Protein AF-A0A1V5B8I6-F1 (afdb_monomer_lite)

Radius of gyration: 17.25 Å; chains: 1; bounding box: 45×38×50 Å

Foldseek 3Di:
DVLLVVCVVLAPQQFAFPQLLVLCCVVPVDHSQVFKDWSDRDPPAQWDADPQQQAIERTTIHTGADPVSHGPQDDPDRVCVVSDGLSVVLPQKDWDWEQDPVRDIDTDIDGDPPPPCVPVDDDDDPVVNVVSVVVVVVSSVVRNVVSVVVCVVVVSHDPNHDYHYSDDNDPPDD

pLDDT: mean 85.89, std 12.46, range [29.95, 97.81]

Secondary structure (DSSP, 8-state):
-HHHHHHHHH----B--HHHHHHHHHHH---GGGTEE-SS--SS-SEEEEGGGTEEEE---EEPB-TTS-BTTBSSSBTTGGG--HHHHTTTEEEEEEE-TTS-EEEEEEE-TT-TTTTTSPPPPHHHHHHHHHHHHHHHHHHHHHHHHHHHHTT-S-TTPEEEESS-S-----

Sequence (174 aa):
MDRIKEFWHKSNLIYLTENDVSAISKETGRKAEEFVDTLYDYDGCYVKISDSGHKVILDLPVMKSKEDTTCVYYRDGCTIYSVRPIACRLFPFRVEEDTLSSGDIILNISYNPTCPGVGKGHKVDKRKLENLVVDQFLHRTQDINPHVQRLNAAGVICKDARIFRTLPGRRGKQ

Structure (mmCIF, N/CA/C/O backbone):
data_AF-A0A1V5B8I6-F1
#
_entry.id   AF-A0A1V5B8I6-F1
#
loop_
_atom_site.group_PDB
_atom_site.id
_atom_site.type_symbol
_atom_site.label_atom_id
_atom_site.label_alt_id
_atom_site.label_comp_id
_atom_site.label_asym_id
_atom_site.label_entity_id
_atom_site.label_seq_id
_atom_site.pdbx_PDB_ins_code
_atom_site.Cartn_x
_atom_site.Cartn_y
_atom_site.Cartn_z
_atom_site.occupancy
_atom_site.B_iso_or_equiv
_atom_site.auth_seq_id
_atom_site.auth_comp_id
_atom_site.auth_asym_id
_atom_site.auth_atom_id
_atom_site.pdbx_PDB_model_num
ATOM 1 N N . MET A 1 1 ? 3.000 16.221 -13.837 1.00 52.50 1 MET A N 1
ATOM 2 C CA . MET A 1 1 ? 2.890 16.674 -12.431 1.00 52.50 1 MET A CA 1
ATOM 3 C C . MET A 1 1 ? 1.457 16.590 -11.918 1.00 52.50 1 MET A C 1
ATOM 5 O O . MET A 1 1 ? 1.281 16.317 -10.738 1.00 52.50 1 MET A O 1
ATOM 9 N N . ASP A 1 2 ? 0.451 16.754 -12.779 1.00 73.94 2 ASP A N 1
ATOM 10 C CA . ASP A 1 2 ? -0.949 16.864 -12.342 1.00 73.94 2 ASP A CA 1
ATOM 11 C C . ASP A 1 2 ? -1.565 15.539 -11.876 1.00 73.94 2 ASP A C 1
ATOM 13 O O . ASP A 1 2 ? -2.171 15.510 -10.813 1.00 73.94 2 ASP A O 1
ATOM 17 N N . ARG A 1 3 ? -1.283 14.416 -12.556 1.00 77.31 3 ARG A N 1
ATOM 18 C CA . ARG A 1 3 ? -1.774 13.082 -12.146 1.00 77.31 3 ARG A CA 1
ATOM 19 C C . ARG A 1 3 ? -1.328 12.666 -10.739 1.00 77.31 3 ARG A C 1
ATOM 21 O O . ARG A 1 3 ? -2.125 12.145 -9.974 1.00 77.31 3 ARG A O 1
ATOM 28 N N . ILE A 1 4 ? -0.061 12.908 -10.385 1.00 74.62 4 ILE A N 1
ATOM 29 C CA . ILE A 1 4 ? 0.474 12.561 -9.055 1.00 74.62 4 ILE A CA 1
ATOM 30 C C . ILE A 1 4 ? -0.223 13.389 -7.971 1.00 74.62 4 ILE A C 1
ATOM 32 O O . ILE A 1 4 ? -0.632 12.845 -6.950 1.00 74.62 4 ILE A O 1
ATOM 36 N N . LYS A 1 5 ? -0.386 14.698 -8.205 1.00 75.31 5 LYS A N 1
ATOM 37 C CA . LYS A 1 5 ? -1.084 15.589 -7.269 1.00 75.31 5 LYS A CA 1
ATOM 38 C C . LYS A 1 5 ? -2.546 15.183 -7.096 1.00 75.31 5 LYS A C 1
ATOM 40 O O . LYS A 1 5 ? -3.032 15.159 -5.972 1.00 75.31 5 LYS A O 1
ATOM 45 N N . GLU A 1 6 ? -3.222 14.852 -8.191 1.00 76.88 6 GLU A N 1
ATOM 46 C CA . GLU A 1 6 ? -4.609 14.397 -8.170 1.00 76.88 6 GLU A CA 1
ATOM 47 C C . GLU A 1 6 ? -4.763 13.074 -7.411 1.00 76.88 6 GLU A C 1
ATOM 49 O O . GLU A 1 6 ? -5.607 12.981 -6.520 1.00 76.88 6 GLU A O 1
ATOM 54 N N . PHE A 1 7 ? -3.910 12.086 -7.697 1.00 77.00 7 PHE A N 1
ATOM 55 C CA . PHE A 1 7 ? -3.910 10.800 -6.998 1.00 77.00 7 PHE A CA 1
ATOM 56 C C . PHE A 1 7 ? -3.700 10.985 -5.492 1.00 77.00 7 PHE A C 1
ATOM 58 O O . PHE A 1 7 ? -4.461 10.452 -4.691 1.00 77.00 7 PHE A O 1
ATOM 65 N N . TRP A 1 8 ? -2.735 11.814 -5.087 1.00 74.75 8 TRP A N 1
ATOM 66 C CA . TRP A 1 8 ? -2.493 12.102 -3.670 1.00 74.75 8 TRP A CA 1
ATOM 67 C C . TRP A 1 8 ? -3.645 12.840 -2.993 1.00 74.75 8 TRP A C 1
ATOM 69 O O . TRP A 1 8 ? -3.851 12.664 -1.798 1.00 74.75 8 TRP A O 1
ATOM 79 N N . HIS A 1 9 ? -4.381 13.675 -3.726 1.00 75.00 9 HIS A N 1
ATOM 80 C CA . HIS A 1 9 ? -5.516 14.401 -3.166 1.00 75.00 9 HIS A CA 1
ATOM 81 C C . HIS A 1 9 ? -6.726 13.491 -2.920 1.00 75.00 9 HIS A C 1
ATOM 83 O O . HIS A 1 9 ? -7.437 13.675 -1.936 1.00 75.00 9 HIS A O 1
ATOM 89 N N . LYS A 1 10 ? -6.954 12.508 -3.799 1.00 75.94 10 LYS A N 1
ATOM 90 C CA . LYS A 1 10 ? -8.092 11.578 -3.706 1.00 75.94 10 LYS A CA 1
ATOM 91 C C . LYS A 1 10 ? -7.790 10.340 -2.856 1.00 75.94 10 LYS A C 1
ATOM 93 O O . LYS A 1 10 ? -8.700 9.744 -2.276 1.00 75.94 10 LYS A O 1
ATOM 98 N N . SER A 1 11 ? -6.526 9.930 -2.790 1.00 75.25 11 SER A N 1
ATOM 99 C CA . SER A 1 11 ? -6.118 8.704 -2.112 1.00 75.25 11 SER A CA 1
ATOM 100 C C . SER A 1 11 ? -6.027 8.879 -0.598 1.00 75.25 11 SER A C 1
ATOM 102 O O . SER A 1 11 ? -5.472 9.847 -0.086 1.00 75.25 11 SER A O 1
ATOM 104 N N . ASN A 1 12 ? -6.505 7.872 0.130 1.00 72.69 12 ASN A N 1
ATOM 105 C CA . ASN A 1 12 ? -6.279 7.737 1.570 1.00 72.69 12 ASN A CA 1
ATOM 106 C C . ASN A 1 12 ? -4.865 7.208 1.910 1.00 72.69 12 ASN A C 1
ATOM 108 O O . ASN A 1 12 ? -4.513 7.141 3.088 1.00 72.69 12 ASN A O 1
ATOM 112 N N . LEU A 1 13 ? -4.070 6.827 0.896 1.00 79.00 13 LEU A N 1
ATOM 113 C CA . LEU A 1 13 ? -2.706 6.286 0.999 1.00 79.00 13 LEU A CA 1
ATOM 114 C C . LEU A 1 13 ? -2.564 5.084 1.954 1.00 79.00 13 LEU A C 1
ATOM 116 O O . LEU A 1 13 ? -1.493 4.833 2.510 1.00 79.00 13 LEU A O 1
ATOM 120 N N . ILE A 1 14 ? -3.634 4.306 2.132 1.00 88.31 14 ILE A N 1
ATOM 121 C CA . ILE A 1 14 ? -3.607 3.036 2.860 1.00 88.31 14 ILE A CA 1
ATOM 122 C C . ILE A 1 14 ? -3.017 1.979 1.924 1.00 88.31 14 ILE A C 1
ATOM 124 O O . ILE A 1 14 ? -3.738 1.406 1.110 1.00 88.31 14 ILE A O 1
ATOM 128 N N . TYR A 1 15 ? -1.713 1.717 2.027 1.00 89.31 15 TYR A N 1
ATOM 129 C CA . TYR A 1 15 ? -1.058 0.692 1.207 1.00 89.31 15 TYR A CA 1
ATOM 130 C C . TYR A 1 15 ? -1.604 -0.701 1.471 1.00 89.31 15 TYR A C 1
ATOM 132 O O . TYR A 1 15 ? -1.869 -1.075 2.618 1.00 89.31 15 TYR A O 1
ATOM 140 N N . LEU A 1 16 ? -1.683 -1.469 0.393 1.00 92.38 16 LEU A N 1
ATOM 141 C CA . LEU A 1 16 ? -2.079 -2.863 0.399 1.00 92.38 16 LEU A CA 1
ATOM 142 C C . LEU A 1 16 ? -0.885 -3.719 -0.017 1.00 92.38 16 LEU A C 1
ATOM 144 O O . LEU A 1 16 ? -0.153 -3.374 -0.939 1.00 92.38 16 LEU A O 1
ATOM 148 N N . THR A 1 17 ? -0.674 -4.821 0.686 1.00 92.38 17 THR A N 1
ATOM 149 C CA . THR A 1 17 ? 0.215 -5.905 0.244 1.00 92.38 17 THR A CA 1
ATOM 150 C C . THR A 1 17 ? -0.569 -6.899 -0.612 1.00 92.38 17 THR A C 1
ATOM 152 O O . THR A 1 17 ? -1.803 -6.912 -0.563 1.00 92.38 17 THR A O 1
ATOM 155 N N . GLU A 1 18 ? 0.105 -7.781 -1.352 1.00 91.88 18 GLU A N 1
ATOM 156 C CA . GLU A 1 18 ? -0.562 -8.892 -2.061 1.00 91.88 18 GLU A CA 1
ATOM 157 C C . GLU A 1 18 ? -1.416 -9.732 -1.103 1.00 91.88 18 GLU A C 1
ATOM 159 O O . GLU A 1 18 ? -2.549 -10.101 -1.423 1.00 91.88 18 GLU A O 1
ATOM 164 N N . ASN A 1 19 ? -0.915 -9.952 0.115 1.00 93.44 19 ASN A N 1
ATOM 165 C CA . ASN A 1 19 ? -1.642 -10.654 1.168 1.00 93.44 19 ASN A CA 1
ATOM 166 C C . ASN A 1 19 ? -2.909 -9.909 1.606 1.00 93.44 19 ASN A C 1
ATOM 168 O O . ASN A 1 19 ? -3.945 -10.547 1.799 1.00 93.44 19 ASN A O 1
ATOM 172 N N . ASP A 1 20 ? -2.861 -8.579 1.738 1.00 95.44 20 ASP A N 1
ATOM 173 C CA . ASP A 1 20 ? -4.048 -7.782 2.070 1.00 95.44 20 ASP A CA 1
ATOM 174 C C . ASP A 1 20 ? -5.088 -7.864 0.943 1.00 95.44 20 ASP A C 1
ATOM 176 O O . ASP A 1 20 ? -6.265 -8.112 1.209 1.00 95.44 20 ASP A O 1
ATOM 180 N N . VAL A 1 21 ? -4.662 -7.709 -0.317 1.00 95.00 21 VAL A N 1
ATOM 181 C CA . VAL A 1 21 ? -5.551 -7.796 -1.490 1.00 95.00 21 VAL A CA 1
ATOM 182 C C . VAL A 1 21 ? -6.209 -9.175 -1.567 1.00 95.00 21 VAL A C 1
ATOM 184 O O . VAL A 1 21 ? -7.429 -9.273 -1.725 1.00 95.00 21 VAL A O 1
ATOM 187 N N . SER A 1 22 ? -5.429 -10.243 -1.397 1.00 95.50 22 SER A N 1
ATOM 188 C CA . SER A 1 22 ? -5.923 -11.623 -1.399 1.00 95.50 22 SER A CA 1
ATOM 189 C C . SER A 1 22 ? -6.910 -11.883 -0.256 1.00 95.50 22 SER A C 1
ATOM 191 O O . SER A 1 22 ? -8.009 -12.393 -0.486 1.00 95.50 22 SER A O 1
ATOM 193 N N . ALA A 1 23 ? -6.577 -11.467 0.971 1.00 97.25 23 ALA A N 1
ATOM 194 C CA . ALA A 1 23 ? -7.436 -11.654 2.140 1.00 97.25 23 ALA A CA 1
ATOM 195 C C . ALA A 1 23 ? -8.772 -10.908 2.011 1.00 97.25 23 ALA A C 1
ATOM 197 O O . ALA A 1 23 ? -9.823 -11.479 2.304 1.00 97.25 23 ALA A O 1
ATOM 198 N N . ILE A 1 24 ? -8.750 -9.662 1.528 1.00 97.69 24 ILE A N 1
ATOM 199 C CA . ILE A 1 24 ? -9.965 -8.868 1.298 1.00 97.69 24 ILE A CA 1
ATOM 200 C C . ILE A 1 24 ? -10.818 -9.496 0.199 1.00 97.69 24 ILE A C 1
ATOM 202 O O . ILE A 1 24 ? -12.031 -9.621 0.371 1.00 97.69 24 ILE A O 1
ATOM 206 N N . SER A 1 25 ? -10.205 -9.915 -0.910 1.00 97.38 25 SER A N 1
ATOM 207 C CA . SER A 1 25 ? -10.933 -10.559 -2.013 1.00 97.38 25 SER A CA 1
ATOM 208 C C . SER A 1 25 ? -11.619 -11.839 -1.536 1.00 97.38 25 SER A C 1
ATOM 210 O O . SER A 1 25 ? -12.791 -12.062 -1.828 1.00 97.38 25 SER A O 1
ATOM 212 N N . LYS A 1 26 ? -10.922 -12.649 -0.728 1.00 97.81 26 LYS A N 1
ATOM 213 C CA . LYS A 1 26 ? -11.465 -13.882 -0.146 1.00 97.81 26 LYS A CA 1
ATOM 214 C C . LYS A 1 26 ? -12.633 -13.625 0.810 1.00 97.81 26 LYS A C 1
ATOM 216 O O . LYS A 1 26 ? -13.621 -14.345 0.743 1.00 97.81 26 LYS A O 1
ATOM 221 N N . GLU A 1 27 ? -12.520 -12.631 1.688 1.00 97.69 27 GLU A N 1
ATOM 222 C CA . GLU A 1 27 ? -13.567 -12.307 2.670 1.00 97.69 27 GLU A CA 1
ATOM 223 C C . GLU A 1 27 ? -14.810 -11.701 2.010 1.00 97.69 27 GLU A C 1
ATOM 225 O O . GLU A 1 27 ? -15.939 -11.987 2.396 1.00 97.69 27 GLU A O 1
ATOM 230 N N . THR A 1 28 ? -14.608 -10.831 1.019 1.00 96.69 28 THR A N 1
ATOM 231 C CA . THR A 1 28 ? -15.689 -10.013 0.450 1.00 96.69 28 THR A CA 1
ATOM 232 C C . THR A 1 28 ? -16.281 -10.582 -0.835 1.00 96.69 28 THR A C 1
ATOM 234 O O . THR A 1 28 ? -17.347 -10.137 -1.255 1.00 96.69 28 THR A O 1
ATOM 237 N N . GLY A 1 29 ? -15.588 -11.516 -1.492 1.00 97.06 29 GLY A N 1
ATOM 238 C CA . GLY A 1 29 ? -15.928 -12.010 -2.828 1.00 97.06 29 GLY A CA 1
ATOM 239 C C . GLY A 1 29 ? -15.717 -10.988 -3.953 1.00 97.06 29 GLY A C 1
ATOM 240 O O . GLY A 1 29 ? -16.057 -11.276 -5.100 1.00 97.06 29 GLY A O 1
ATOM 241 N N . ARG A 1 30 ? -15.180 -9.799 -3.649 1.00 96.38 30 ARG A N 1
ATOM 242 C CA . ARG A 1 30 ? -14.934 -8.729 -4.624 1.00 96.38 30 ARG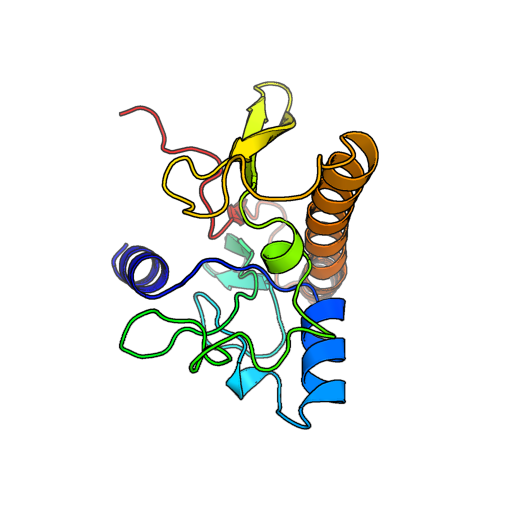 A CA 1
ATOM 243 C C . ARG A 1 30 ? -13.604 -8.928 -5.327 1.00 96.38 30 ARG A C 1
ATOM 245 O O . ARG A 1 30 ? -12.654 -9.446 -4.738 1.00 96.38 30 ARG A O 1
ATOM 252 N N . LYS A 1 31 ? -13.519 -8.467 -6.571 1.00 95.69 31 LYS A N 1
ATOM 253 C CA . LYS A 1 31 ? -12.256 -8.457 -7.313 1.00 95.69 31 LYS A CA 1
ATOM 254 C C . LYS A 1 31 ? -11.388 -7.273 -6.895 1.00 95.69 31 LYS A C 1
ATOM 256 O O . LYS A 1 31 ? -11.898 -6.238 -6.460 1.00 95.69 31 LYS A O 1
ATOM 261 N N . ALA A 1 32 ? -10.074 -7.425 -7.043 1.00 94.62 32 ALA A N 1
ATOM 262 C CA . ALA A 1 32 ? -9.093 -6.429 -6.623 1.00 94.62 32 ALA A CA 1
ATOM 263 C C . ALA A 1 32 ? -9.339 -5.052 -7.263 1.00 94.62 32 ALA A C 1
ATOM 265 O O . ALA A 1 32 ? -9.294 -4.043 -6.567 1.00 94.62 32 ALA A O 1
ATOM 266 N N . GLU A 1 33 ? -9.712 -4.991 -8.542 1.00 93.44 33 GLU A N 1
ATOM 267 C CA . GLU A 1 33 ? -9.960 -3.745 -9.289 1.00 93.44 33 GLU A CA 1
ATOM 268 C C . GLU A 1 33 ? -11.079 -2.883 -8.667 1.00 93.44 33 GLU A C 1
ATOM 270 O O . GLU A 1 33 ? -11.158 -1.664 -8.866 1.00 93.44 33 GLU A O 1
ATOM 275 N N . GLU A 1 34 ? -11.968 -3.508 -7.892 1.00 93.56 34 GLU A N 1
ATOM 276 C CA . GLU A 1 34 ? -13.091 -2.831 -7.255 1.00 93.56 34 GLU A CA 1
ATOM 277 C C . GLU A 1 34 ? -12.713 -2.076 -5.972 1.00 93.56 34 GLU A C 1
ATOM 279 O O . GLU A 1 34 ? -13.496 -1.243 -5.498 1.00 93.56 34 GLU A O 1
ATOM 284 N N . PHE A 1 35 ? -11.559 -2.381 -5.374 1.00 94.75 35 PHE A N 1
ATOM 285 C CA . PHE A 1 35 ? -11.138 -1.797 -4.096 1.00 94.75 35 PHE A CA 1
ATOM 286 C C . PHE A 1 35 ? -9.657 -1.423 -4.015 1.00 94.75 35 PHE A C 1
ATOM 288 O O . PHE A 1 35 ? -9.260 -0.760 -3.057 1.00 94.75 35 PHE A O 1
ATOM 295 N N . VAL A 1 36 ? -8.854 -1.813 -4.997 1.00 93.38 36 VAL A N 1
ATOM 296 C CA . VAL A 1 36 ? -7.480 -1.357 -5.181 1.00 93.38 36 VAL A CA 1
ATOM 297 C C . VAL A 1 36 ? -7.486 -0.136 -6.091 1.00 93.38 36 VAL A C 1
ATOM 299 O O . VAL A 1 36 ? -8.278 -0.031 -7.031 1.00 93.38 36 VAL A O 1
ATOM 302 N N . ASP A 1 37 ? -6.605 0.798 -5.773 1.00 90.94 37 ASP A N 1
ATOM 303 C CA . ASP A 1 37 ? -6.297 1.964 -6.581 1.00 90.94 37 ASP A CA 1
ATOM 304 C C . ASP A 1 37 ? -4.776 2.105 -6.711 1.00 90.94 37 ASP A C 1
ATOM 306 O O . ASP A 1 37 ? -4.020 1.665 -5.839 1.00 90.94 37 ASP A O 1
ATOM 310 N N . THR A 1 38 ? -4.327 2.699 -7.807 1.00 88.94 38 THR A N 1
ATOM 311 C CA . THR A 1 38 ? -2.912 2.878 -8.165 1.00 88.94 38 THR A CA 1
ATOM 312 C C . THR A 1 38 ? -2.742 4.202 -8.911 1.00 88.94 38 THR A C 1
ATOM 314 O O . THR A 1 38 ? -3.719 4.826 -9.325 1.00 88.94 38 THR A O 1
ATOM 317 N N . LEU A 1 39 ? -1.507 4.680 -9.083 1.00 85.06 39 LEU A N 1
ATOM 318 C CA . LEU A 1 39 ? -1.252 5.902 -9.856 1.00 85.06 39 LEU A CA 1
ATOM 319 C C . LEU A 1 39 ? -1.605 5.717 -11.342 1.00 85.06 39 LEU A C 1
ATOM 321 O O . LEU A 1 39 ? -1.945 6.688 -12.026 1.00 85.06 39 LEU A O 1
ATOM 325 N N . TYR A 1 40 ? -1.487 4.493 -11.852 1.00 86.56 40 TYR A N 1
ATOM 326 C CA . TYR A 1 40 ? -1.911 4.090 -13.193 1.00 86.56 40 TYR A CA 1
ATOM 327 C C . TYR A 1 40 ? -3.050 3.073 -13.108 1.00 86.56 40 TYR A C 1
ATOM 329 O O . TYR A 1 40 ? -3.373 2.603 -12.024 1.00 86.56 40 TYR A O 1
ATOM 337 N N . ASP A 1 41 ? -3.651 2.713 -14.244 1.00 84.25 41 ASP A N 1
ATOM 338 C CA . ASP A 1 41 ? -4.699 1.693 -14.260 1.00 84.25 41 ASP A CA 1
ATOM 339 C C . ASP A 1 41 ? -4.171 0.371 -13.685 1.00 84.25 41 ASP A C 1
ATOM 341 O O . ASP A 1 41 ? -3.102 -0.133 -14.071 1.00 84.25 41 ASP A O 1
ATOM 345 N N . TYR A 1 42 ? -4.924 -0.157 -12.721 1.00 85.50 42 TYR A N 1
ATOM 346 C CA . TYR A 1 42 ? -4.570 -1.371 -12.010 1.00 85.50 42 TYR A CA 1
ATOM 347 C C . TYR A 1 42 ? -4.737 -2.588 -12.924 1.00 85.50 42 TYR A C 1
ATOM 349 O O . TYR A 1 42 ? -5.841 -2.909 -13.357 1.00 85.50 42 TYR A O 1
ATOM 357 N N . ASP A 1 43 ? -3.629 -3.272 -13.197 1.00 85.75 43 ASP A N 1
ATOM 358 C CA . ASP A 1 43 ? -3.540 -4.476 -14.037 1.00 85.75 43 ASP A CA 1
ATOM 359 C C . ASP A 1 43 ? -2.901 -5.659 -13.285 1.00 85.75 43 ASP A C 1
ATOM 361 O O . ASP A 1 43 ? -2.446 -6.627 -13.893 1.00 85.75 43 ASP A O 1
ATOM 365 N N . GLY A 1 44 ? -2.812 -5.562 -11.953 1.00 84.38 44 GLY A N 1
ATOM 366 C CA . GLY A 1 44 ? -2.116 -6.534 -11.108 1.00 84.38 44 GLY A CA 1
ATOM 367 C C . GLY A 1 44 ? -0.585 -6.422 -11.122 1.00 84.38 44 GLY A C 1
ATOM 368 O O . GLY A 1 44 ? 0.079 -7.215 -10.456 1.00 84.38 44 GLY A O 1
ATOM 369 N N . CYS A 1 45 ? -0.001 -5.453 -11.837 1.00 85.25 45 CYS A N 1
ATOM 370 C CA . CYS A 1 45 ? 1.437 -5.193 -11.838 1.00 85.25 45 CYS A CA 1
ATOM 371 C C . CYS A 1 45 ? 1.772 -3.921 -11.051 1.00 85.25 45 CYS A C 1
ATOM 373 O O . CYS A 1 45 ? 1.347 -2.821 -11.402 1.00 85.25 45 CYS A O 1
ATOM 375 N N . TYR A 1 46 ? 2.606 -4.055 -10.016 1.00 88.31 46 TYR A N 1
ATOM 376 C CA . TYR A 1 46 ? 2.993 -2.940 -9.129 1.00 88.31 46 TYR A CA 1
ATOM 377 C C . TYR A 1 46 ? 4.192 -2.146 -9.650 1.00 88.31 46 TYR A C 1
ATOM 379 O O . TYR A 1 46 ? 4.801 -1.343 -8.940 1.00 88.31 46 TYR A O 1
ATOM 387 N N . VAL A 1 47 ? 4.588 -2.412 -10.892 1.00 90.12 47 VAL A N 1
ATOM 388 C CA . VAL A 1 47 ? 5.731 -1.792 -11.547 1.00 90.12 47 VAL A CA 1
ATOM 389 C C . VAL A 1 47 ? 5.311 -1.373 -12.941 1.00 90.12 47 VAL A C 1
ATOM 391 O O . VAL A 1 47 ? 4.837 -2.191 -13.726 1.00 90.12 47 VAL A O 1
ATOM 394 N N . LYS A 1 48 ? 5.515 -0.100 -13.270 1.00 90.56 48 LYS A N 1
ATOM 395 C CA . LYS A 1 48 ? 5.279 0.435 -14.610 1.00 90.56 48 LYS A CA 1
ATOM 396 C C . LYS A 1 48 ? 6.598 0.864 -15.225 1.00 90.56 48 LYS A C 1
ATOM 398 O O . LYS A 1 48 ? 7.434 1.476 -14.563 1.00 90.56 48 LYS A O 1
ATOM 403 N N . ILE A 1 49 ? 6.776 0.554 -16.502 1.00 90.19 49 ILE A N 1
ATOM 404 C CA . ILE A 1 49 ? 7.949 0.966 -17.269 1.00 90.19 49 ILE A CA 1
ATOM 405 C C . ILE A 1 49 ? 7.551 2.123 -18.176 1.00 90.19 49 ILE A C 1
ATOM 407 O O . ILE A 1 49 ? 6.516 2.083 -18.838 1.00 90.19 49 ILE A O 1
ATOM 411 N N . SER A 1 50 ? 8.369 3.167 -18.197 1.00 88.75 50 SER A N 1
ATOM 412 C CA . SER A 1 50 ? 8.204 4.303 -19.099 1.00 88.75 50 SER A CA 1
ATOM 413 C C . SER A 1 50 ? 9.550 4.721 -19.681 1.00 88.75 50 SER A C 1
ATOM 415 O O . SER A 1 50 ? 10.591 4.175 -19.308 1.00 88.75 50 SER A O 1
ATOM 417 N N . ASP A 1 51 ? 9.521 5.686 -20.603 1.00 90.25 51 ASP A N 1
ATOM 418 C CA . ASP A 1 51 ? 10.727 6.242 -21.227 1.00 90.25 51 ASP A CA 1
ATOM 419 C C . ASP A 1 51 ? 11.592 5.159 -21.889 1.00 90.25 51 ASP A C 1
ATOM 421 O O . ASP A 1 51 ? 12.778 5.027 -21.606 1.00 90.25 51 ASP A O 1
ATOM 425 N N . SER A 1 52 ? 10.950 4.306 -22.695 1.00 89.56 52 SER A N 1
ATOM 426 C CA . SER A 1 52 ? 11.599 3.215 -23.437 1.00 89.56 52 SER A CA 1
ATOM 427 C C . SER A 1 52 ? 12.460 2.271 -22.584 1.00 89.56 52 SER A C 1
ATOM 429 O O . SER A 1 52 ? 13.441 1.729 -23.077 1.00 89.56 52 SER A O 1
ATOM 431 N N . GLY A 1 53 ? 12.103 2.070 -21.310 1.00 88.94 53 GLY A N 1
ATOM 432 C CA . GLY A 1 53 ? 12.835 1.182 -20.402 1.00 88.94 53 GLY A CA 1
ATOM 433 C C . GLY A 1 53 ? 13.764 1.890 -19.419 1.00 88.94 53 GLY A C 1
ATOM 434 O O . GLY A 1 53 ? 14.250 1.246 -18.490 1.00 88.94 53 GLY A O 1
ATOM 435 N N . HIS A 1 54 ? 13.970 3.206 -19.551 1.00 90.12 54 HIS A N 1
ATOM 436 C CA . HIS A 1 54 ? 14.864 3.981 -18.679 1.00 90.12 54 HIS A CA 1
ATOM 437 C C . HIS A 1 54 ? 14.212 4.453 -17.370 1.00 90.12 54 HIS A C 1
ATOM 439 O O . HIS A 1 54 ? 14.908 4.904 -16.455 1.00 90.12 54 HIS A O 1
ATOM 445 N N . LYS A 1 55 ? 12.884 4.358 -17.240 1.00 90.44 55 LYS A N 1
ATOM 446 C CA . LYS A 1 55 ? 12.159 4.736 -16.019 1.00 90.44 55 LYS A CA 1
ATOM 447 C C . LYS A 1 55 ? 11.332 3.569 -15.487 1.00 90.44 55 LYS A C 1
ATOM 449 O O . LYS A 1 55 ? 10.325 3.197 -16.087 1.00 90.44 55 LYS A O 1
ATOM 454 N N . VAL A 1 56 ? 11.719 3.055 -14.322 1.00 89.62 56 VAL A N 1
ATOM 455 C CA . VAL A 1 56 ? 10.970 2.046 -13.556 1.00 89.62 56 VAL A CA 1
ATOM 456 C C . VAL A 1 56 ? 10.167 2.766 -12.481 1.00 89.62 56 VAL A C 1
ATOM 458 O O . VAL A 1 56 ? 10.744 3.429 -11.627 1.00 89.62 56 VAL A O 1
ATOM 461 N N . ILE A 1 57 ? 8.846 2.659 -12.503 1.00 89.44 57 ILE A N 1
ATOM 462 C CA . ILE A 1 57 ? 7.948 3.337 -11.565 1.00 89.44 57 ILE A CA 1
ATOM 463 C C . ILE A 1 57 ? 7.325 2.291 -10.646 1.00 89.44 57 ILE A C 1
ATOM 465 O O . ILE A 1 57 ? 6.678 1.366 -11.126 1.00 89.44 57 ILE A O 1
ATOM 469 N N . LEU A 1 58 ? 7.513 2.434 -9.334 1.00 88.62 58 LEU A N 1
ATOM 470 C CA . LEU A 1 58 ? 6.887 1.562 -8.336 1.00 88.62 58 LEU A CA 1
ATOM 471 C C . LEU A 1 58 ? 5.468 2.062 -8.062 1.00 88.62 58 LEU A C 1
ATOM 473 O O . LEU A 1 58 ? 5.276 3.018 -7.307 1.00 88.62 5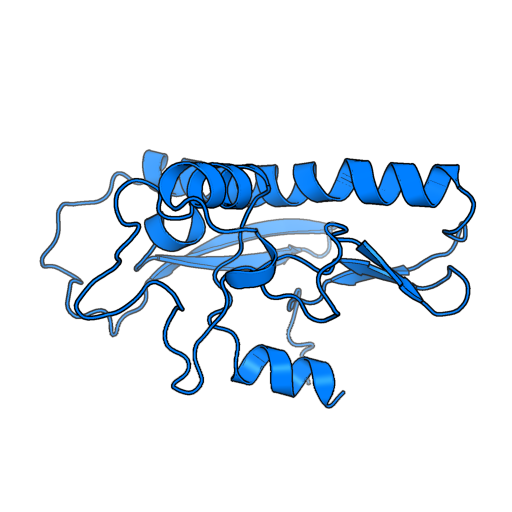8 LEU A O 1
ATOM 477 N N . ASP A 1 59 ? 4.490 1.446 -8.710 1.00 88.69 59 ASP A N 1
ATOM 478 C CA . ASP A 1 59 ? 3.076 1.803 -8.654 1.00 88.69 59 ASP A CA 1
ATOM 479 C C . ASP A 1 59 ? 2.356 0.982 -7.579 1.00 88.69 59 ASP A C 1
ATOM 481 O O . ASP A 1 59 ? 1.695 -0.018 -7.852 1.00 88.69 59 ASP A O 1
ATOM 485 N N . LEU A 1 60 ? 2.596 1.354 -6.321 1.00 87.12 60 LEU A N 1
ATOM 486 C CA . LEU A 1 60 ? 2.159 0.564 -5.175 1.00 87.12 60 LEU A CA 1
ATOM 487 C C . LEU A 1 60 ? 0.640 0.660 -4.978 1.00 87.12 60 LEU A C 1
ATOM 489 O O . LEU A 1 60 ? 0.117 1.776 -4.920 1.00 87.12 60 LEU A O 1
ATOM 493 N N . PRO A 1 61 ? -0.054 -0.476 -4.794 1.00 90.19 61 PRO A N 1
ATOM 494 C CA . PRO A 1 61 ? -1.494 -0.485 -4.605 1.00 90.19 61 PRO A CA 1
ATOM 495 C C . PRO A 1 61 ? -1.884 0.134 -3.262 1.00 90.19 61 PRO A C 1
ATOM 497 O O . PRO A 1 61 ? -1.270 -0.112 -2.216 1.00 90.19 61 PRO A O 1
ATOM 500 N N . VAL A 1 62 ? -2.951 0.921 -3.292 1.00 92.06 62 VAL A N 1
ATOM 501 C CA . VAL A 1 62 ? -3.586 1.519 -2.117 1.00 92.06 62 VAL A CA 1
ATOM 502 C C . VAL A 1 62 ? -5.071 1.183 -2.090 1.00 92.06 62 VAL A C 1
ATOM 504 O O . VAL A 1 62 ? -5.665 0.798 -3.095 1.00 92.06 62 VAL A O 1
ATOM 507 N N . MET A 1 63 ? -5.688 1.323 -0.924 1.00 94.25 63 MET A N 1
ATOM 508 C CA . MET A 1 63 ? -7.131 1.193 -0.783 1.00 94.25 63 MET A CA 1
ATOM 509 C C . MET A 1 63 ? -7.840 2.318 -1.533 1.00 94.25 63 MET A C 1
ATOM 511 O O . MET A 1 63 ? -7.581 3.501 -1.299 1.00 94.25 63 MET A O 1
ATOM 515 N N . LYS A 1 64 ? -8.806 1.951 -2.367 1.00 93.94 64 LYS A N 1
ATOM 516 C CA . LYS A 1 64 ? -9.640 2.895 -3.105 1.00 93.94 64 LYS A CA 1
ATOM 517 C C . LYS A 1 64 ? -10.463 3.766 -2.158 1.00 93.94 64 LYS A C 1
ATOM 519 O O . LYS A 1 64 ? -11.052 3.286 -1.180 1.00 93.94 64 LYS A O 1
ATOM 524 N N . SER A 1 65 ? -10.513 5.053 -2.473 1.00 92.81 65 SER A N 1
ATOM 525 C CA . SER A 1 65 ? -11.395 6.014 -1.815 1.00 92.81 65 SER A CA 1
ATOM 526 C C . SER A 1 65 ? -12.692 6.183 -2.605 1.00 92.81 65 SER A C 1
ATOM 528 O O . SER A 1 65 ? -12.724 6.009 -3.823 1.00 92.81 65 SER A O 1
ATOM 530 N N . LYS A 1 66 ? -13.767 6.550 -1.914 1.00 92.50 66 LYS A N 1
ATOM 531 C CA . LYS A 1 66 ? -14.980 7.090 -2.530 1.00 92.50 66 LYS A CA 1
ATOM 532 C C . LYS A 1 66 ? -14.763 8.552 -2.931 1.00 92.50 66 LYS A C 1
ATOM 534 O O . LYS A 1 66 ? -13.726 9.144 -2.638 1.00 92.50 66 LYS A O 1
ATOM 539 N N . GLU A 1 67 ? -15.777 9.150 -3.551 1.00 88.25 67 GLU A N 1
ATOM 540 C CA . GLU A 1 67 ? -15.773 10.564 -3.953 1.00 88.25 67 GLU A CA 1
ATOM 541 C C . GLU A 1 67 ? -15.557 11.525 -2.775 1.00 88.25 67 GLU A C 1
ATOM 543 O O . GLU A 1 67 ? -14.868 12.530 -2.917 1.00 88.25 67 GLU A O 1
ATOM 548 N N . ASP A 1 68 ? -16.073 11.183 -1.593 1.00 88.31 68 ASP A N 1
ATOM 549 C CA . ASP A 1 68 ? -15.895 11.947 -0.352 1.00 88.31 68 ASP A CA 1
ATOM 550 C C . ASP A 1 68 ? -14.533 11.713 0.330 1.00 88.31 68 ASP A C 1
ATOM 552 O O . ASP A 1 68 ? -14.330 12.132 1.468 1.00 88.31 68 ASP A O 1
ATOM 556 N N . THR A 1 69 ? -13.598 11.034 -0.344 1.00 84.75 69 THR A N 1
ATOM 557 C CA . THR A 1 69 ? -12.264 10.623 0.137 1.00 84.75 69 THR A CA 1
ATOM 558 C C . THR A 1 69 ? -12.259 9.580 1.260 1.00 84.75 69 THR A C 1
ATOM 560 O O . THR A 1 69 ? -11.190 9.152 1.704 1.00 84.75 69 THR A O 1
ATOM 563 N N . THR A 1 70 ? -13.426 9.093 1.700 1.00 90.12 70 THR A N 1
ATOM 564 C CA . THR A 1 70 ? -13.495 7.994 2.670 1.00 90.12 70 THR A CA 1
ATOM 565 C C . THR A 1 70 ? -13.132 6.660 2.023 1.00 90.12 70 THR A C 1
ATOM 567 O O . THR A 1 70 ? -13.273 6.461 0.819 1.00 90.12 70 THR A O 1
ATOM 570 N N . CYS A 1 71 ? -12.656 5.708 2.825 1.00 93.25 71 CYS A N 1
ATOM 571 C CA . CYS A 1 71 ? -12.350 4.357 2.352 1.00 93.25 71 CYS A CA 1
ATOM 572 C C . CYS A 1 71 ? -13.600 3.677 1.758 1.00 93.25 71 CYS A C 1
ATOM 574 O O . CYS A 1 71 ? -14.689 3.757 2.330 1.00 93.25 71 CYS A O 1
ATOM 576 N N . VAL A 1 72 ? -13.442 2.938 0.653 1.00 95.50 72 VAL A N 1
ATOM 577 C CA . VAL A 1 72 ? -14.535 2.201 -0.015 1.00 95.50 72 VAL A CA 1
ATOM 578 C C . VAL A 1 72 ? -15.270 1.211 0.908 1.00 95.50 72 VAL A C 1
ATOM 580 O O . VAL A 1 72 ? -16.454 0.944 0.710 1.00 95.50 72 VAL A O 1
ATOM 583 N N . TYR A 1 73 ? -14.606 0.717 1.958 1.00 96.69 73 TYR A N 1
ATOM 584 C CA . TYR A 1 73 ? -15.181 -0.176 2.974 1.00 96.69 73 TYR A CA 1
ATOM 585 C C . TYR A 1 73 ? -15.645 0.534 4.253 1.00 96.69 73 TYR A C 1
ATOM 587 O O . TYR A 1 73 ? -16.002 -0.120 5.234 1.00 96.69 73 TYR A O 1
ATOM 595 N N . TYR A 1 74 ? -15.619 1.864 4.291 1.00 94.44 74 TYR A N 1
ATOM 596 C CA . TYR A 1 74 ? -16.168 2.628 5.404 1.00 94.44 74 TYR A CA 1
ATOM 597 C C . TYR A 1 74 ? -17.653 2.912 5.158 1.00 94.44 74 TYR A C 1
ATOM 599 O O . TYR A 1 74 ? -18.013 3.403 4.093 1.00 94.44 74 TYR A O 1
ATOM 607 N N . ARG A 1 75 ? -18.532 2.613 6.116 1.00 91.44 75 ARG A N 1
ATOM 608 C CA . ARG A 1 75 ? -19.930 3.094 6.125 1.00 91.44 75 ARG A CA 1
ATOM 609 C C . ARG A 1 75 ? -20.181 3.843 7.431 1.00 91.44 75 ARG A C 1
ATOM 611 O O . ARG A 1 75 ? -19.821 5.006 7.515 1.00 91.44 75 ARG A O 1
ATOM 618 N N . ASP A 1 76 ? -20.603 3.127 8.467 1.00 91.00 76 ASP A N 1
ATOM 619 C CA . ASP A 1 76 ? -20.672 3.602 9.861 1.00 91.00 76 ASP A CA 1
ATOM 620 C C . ASP A 1 76 ? -19.632 2.878 10.736 1.00 91.00 76 ASP A C 1
ATOM 622 O O . ASP A 1 76 ? -19.834 2.558 11.906 1.00 91.00 76 ASP A O 1
ATOM 626 N N . GLY A 1 77 ? -18.515 2.526 10.104 1.00 91.19 77 GLY A N 1
ATOM 627 C CA . GLY A 1 77 ? -17.525 1.579 10.593 1.00 91.19 77 GLY A CA 1
ATOM 628 C C . GLY A 1 77 ? -16.842 0.868 9.427 1.00 91.19 77 GLY A C 1
ATOM 629 O O . GLY A 1 77 ? -17.293 0.935 8.281 1.00 91.19 77 GLY A O 1
ATOM 630 N N . CYS A 1 78 ? -15.724 0.202 9.708 1.00 94.56 78 CYS A N 1
ATOM 631 C CA . CYS A 1 78 ? -15.017 -0.591 8.706 1.00 94.56 78 CYS A CA 1
ATOM 632 C C . CYS A 1 78 ? -15.746 -1.924 8.496 1.00 94.56 78 CYS A C 1
ATOM 634 O O . CYS A 1 78 ? -15.780 -2.754 9.404 1.00 94.56 78 CYS A O 1
ATOM 636 N N . THR A 1 79 ? -16.291 -2.158 7.302 1.00 96.94 79 THR A N 1
ATOM 637 C CA . THR A 1 79 ? -17.034 -3.393 6.993 1.00 96.94 79 THR A CA 1
ATOM 638 C C . THR A 1 79 ? -16.133 -4.620 6.830 1.00 96.94 79 THR A C 1
ATOM 640 O O . THR A 1 79 ? -16.635 -5.734 6.808 1.00 96.94 79 THR A O 1
ATOM 643 N N . ILE A 1 80 ? -14.814 -4.425 6.726 1.00 96.94 80 ILE A N 1
ATOM 644 C CA . ILE A 1 80 ? -13.799 -5.488 6.608 1.00 96.94 80 ILE A CA 1
ATOM 645 C C . ILE A 1 80 ? -12.890 -5.551 7.843 1.00 96.94 80 ILE A C 1
ATOM 647 O O . ILE A 1 80 ? -11.710 -5.877 7.747 1.00 96.94 80 ILE A O 1
ATOM 651 N N . TYR A 1 81 ? -13.402 -5.180 9.020 1.00 94.56 81 TYR A N 1
ATOM 652 C CA . TYR A 1 81 ? -12.586 -5.025 10.229 1.00 94.56 81 TYR A CA 1
ATOM 653 C C . TYR A 1 81 ? -11.785 -6.291 10.599 1.00 94.56 81 TYR A C 1
ATOM 655 O O . TYR A 1 81 ? -10.647 -6.169 11.058 1.00 94.56 81 TYR A O 1
ATOM 663 N N . SER A 1 82 ? -12.351 -7.483 10.362 1.00 95.69 82 SER A N 1
ATOM 664 C CA . SER A 1 82 ? -11.724 -8.800 10.5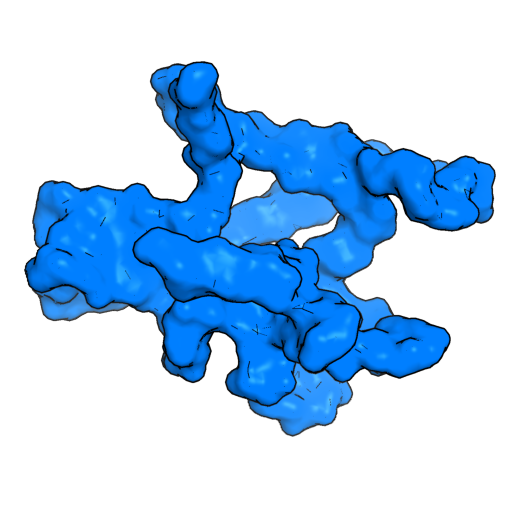82 1.00 95.69 82 SER A CA 1
ATOM 665 C C . SER A 1 82 ? -10.472 -9.022 9.728 1.00 95.69 82 SER A C 1
ATOM 667 O O . SER A 1 82 ? -9.490 -9.586 10.207 1.00 95.69 82 SER A O 1
ATOM 669 N N . VAL A 1 83 ? -10.483 -8.534 8.488 1.00 96.69 83 VAL A N 1
ATOM 670 C CA . VAL A 1 83 ? -9.423 -8.729 7.483 1.00 96.69 83 VAL A CA 1
ATOM 671 C C . VAL A 1 83 ? -8.755 -7.418 7.071 1.00 96.69 83 VAL A C 1
ATOM 673 O O . VAL A 1 83 ? -8.167 -7.308 5.999 1.00 96.69 83 VAL A O 1
ATOM 676 N N . ARG A 1 84 ? -8.835 -6.395 7.925 1.00 95.50 84 ARG A N 1
ATOM 677 C CA . ARG A 1 84 ? -8.293 -5.066 7.627 1.00 95.50 84 ARG A CA 1
ATOM 678 C C . ARG A 1 84 ? -6.793 -5.128 7.277 1.00 95.50 84 ARG A C 1
ATOM 680 O O . ARG A 1 84 ? -6.060 -5.878 7.947 1.00 95.50 84 ARG A O 1
ATOM 687 N N . PRO A 1 85 ? -6.328 -4.297 6.325 1.00 94.75 85 PRO A N 1
ATOM 688 C CA . PRO A 1 85 ? -4.926 -4.241 5.925 1.00 94.75 85 PRO A CA 1
ATOM 689 C C . PRO A 1 85 ? -3.974 -3.960 7.083 1.00 94.75 85 PRO A C 1
ATOM 691 O O . PRO A 1 85 ? -4.366 -3.290 8.047 1.00 94.75 85 PRO A O 1
ATOM 694 N N . ILE A 1 86 ? -2.708 -4.372 6.966 1.00 92.31 86 ILE A N 1
ATOM 695 C CA . ILE A 1 86 ? -1.670 -4.036 7.964 1.00 92.31 86 ILE A CA 1
ATOM 696 C C . ILE A 1 86 ? -1.602 -2.517 8.190 1.00 92.31 86 ILE A C 1
ATOM 698 O O . ILE A 1 86 ? -1.625 -2.071 9.337 1.00 92.31 86 ILE A O 1
ATOM 702 N N . ALA A 1 87 ? -1.659 -1.722 7.116 1.00 90.44 87 ALA A N 1
ATOM 703 C CA . ALA A 1 87 ? -1.710 -0.258 7.179 1.00 90.44 87 ALA A CA 1
ATOM 704 C C . ALA A 1 87 ? -2.836 0.266 8.094 1.00 90.44 87 ALA A C 1
ATOM 706 O O . ALA A 1 87 ? -2.628 1.168 8.902 1.00 90.44 87 ALA A O 1
ATOM 707 N N . CYS A 1 88 ? -4.032 -0.330 8.021 1.00 91.69 88 CYS A N 1
ATOM 708 C CA . CYS A 1 88 ? -5.163 0.050 8.869 1.00 91.69 88 CYS A CA 1
ATOM 709 C C . CYS A 1 88 ? -4.988 -0.391 10.328 1.00 91.69 88 CYS A C 1
ATOM 711 O O . CYS A 1 88 ? -5.515 0.265 11.224 1.00 91.69 88 CYS A O 1
ATOM 713 N N . ARG A 1 89 ? -4.267 -1.492 10.586 1.00 91.69 89 ARG A N 1
ATOM 714 C CA . ARG A 1 89 ? -3.969 -1.973 11.953 1.00 91.69 89 ARG A CA 1
ATOM 715 C C . ARG A 1 89 ? -3.020 -1.041 12.694 1.00 91.69 89 ARG A C 1
ATOM 717 O O . ARG A 1 89 ? -3.033 -1.033 13.920 1.00 91.69 89 ARG A O 1
ATOM 724 N N . LEU A 1 90 ? -2.221 -0.275 11.954 1.00 89.75 90 LEU A N 1
ATOM 725 C CA . LEU A 1 90 ? -1.307 0.707 12.516 1.00 89.75 90 LEU A CA 1
ATOM 726 C C . LEU A 1 90 ? -2.014 1.986 12.960 1.00 89.75 90 LEU A C 1
ATOM 728 O O . LEU A 1 90 ? -1.439 2.714 13.753 1.00 89.75 90 LEU A O 1
ATOM 732 N N . PHE A 1 91 ? -3.249 2.272 12.538 1.00 87.25 91 PHE A N 1
ATOM 733 C CA . PHE A 1 91 ? -3.946 3.471 13.009 1.00 87.25 91 PHE A CA 1
ATOM 734 C C . PHE A 1 91 ? -4.125 3.441 14.546 1.00 87.25 91 PHE A C 1
ATOM 736 O O . PHE A 1 91 ? -4.597 2.433 15.078 1.00 87.25 91 PHE A O 1
ATOM 743 N N . PRO A 1 92 ? -3.798 4.522 15.287 1.00 89.31 92 PRO A N 1
ATOM 744 C CA . PRO A 1 92 ? -3.512 5.884 14.820 1.00 89.31 92 PRO A CA 1
ATOM 745 C C . PRO A 1 92 ? -2.025 6.226 14.637 1.00 89.31 92 PRO A C 1
ATOM 747 O O . PRO A 1 92 ? -1.695 7.405 14.496 1.00 89.31 92 PRO A O 1
ATOM 750 N N . PHE A 1 93 ? -1.124 5.249 14.672 1.00 89.44 93 PHE A N 1
ATOM 751 C CA . PHE A 1 93 ? 0.295 5.452 14.404 1.00 89.44 93 PHE A CA 1
ATOM 752 C C . PHE A 1 93 ? 0.538 5.819 12.937 1.00 89.44 93 PHE A C 1
ATOM 754 O O . PHE A 1 93 ? -0.171 5.374 12.033 1.00 89.44 93 PHE A O 1
ATOM 761 N N . ARG A 1 94 ? 1.537 6.669 12.713 1.00 85.12 94 ARG A N 1
ATOM 762 C CA . ARG A 1 94 ? 2.015 7.090 11.394 1.00 85.12 94 ARG A CA 1
ATOM 763 C C . ARG A 1 94 ? 3.451 6.619 11.244 1.00 85.12 94 ARG A C 1
ATOM 765 O O . ARG A 1 94 ? 4.211 6.691 12.204 1.00 85.12 94 ARG A O 1
ATOM 772 N N . VAL A 1 95 ? 3.804 6.144 10.057 1.00 85.25 95 VAL A N 1
ATOM 773 C CA . VAL A 1 95 ? 5.166 5.715 9.738 1.00 85.25 95 VAL A CA 1
ATOM 774 C C . VAL A 1 95 ? 5.716 6.651 8.676 1.00 85.25 95 VAL A C 1
ATOM 776 O O . VAL A 1 95 ? 5.116 6.799 7.612 1.00 85.25 95 VAL A O 1
ATOM 779 N N . GLU A 1 96 ? 6.833 7.291 8.983 1.00 82.62 96 GLU A N 1
ATOM 780 C CA . GLU A 1 96 ? 7.590 8.133 8.064 1.00 82.62 96 GLU A CA 1
ATOM 781 C C . GLU A 1 96 ? 8.871 7.396 7.663 1.00 82.62 96 GLU A C 1
ATOM 783 O O . GLU A 1 96 ? 9.545 6.803 8.505 1.00 82.62 96 GLU A O 1
ATOM 788 N N . GLU A 1 97 ? 9.180 7.389 6.368 1.00 81.56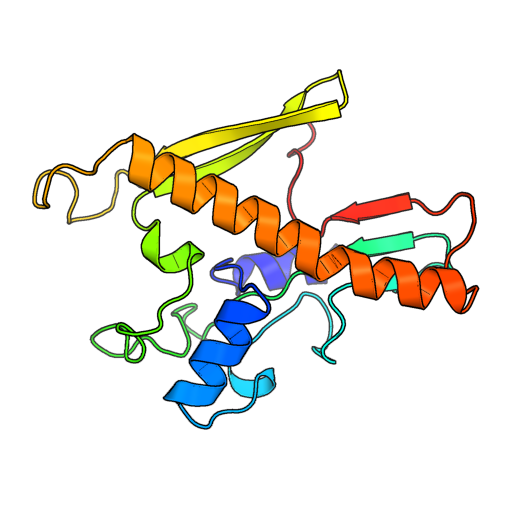 97 GLU A N 1
ATOM 789 C CA . GLU A 1 97 ? 10.364 6.727 5.818 1.00 81.56 97 GLU A CA 1
ATOM 790 C C . GLU A 1 97 ? 11.431 7.784 5.501 1.00 81.56 97 GLU A C 1
ATOM 792 O O . GLU A 1 97 ? 11.238 8.620 4.615 1.00 81.56 97 GLU A O 1
ATOM 797 N N . ASP A 1 98 ? 12.575 7.723 6.182 1.00 79.75 98 ASP A N 1
ATOM 798 C CA . ASP A 1 98 ? 13.716 8.604 5.936 1.00 79.75 98 ASP A CA 1
ATOM 799 C C . ASP A 1 98 ? 14.878 7.831 5.317 1.00 79.75 98 ASP A C 1
ATOM 801 O O . ASP A 1 98 ? 15.340 6.827 5.854 1.00 79.75 98 ASP A O 1
ATOM 805 N N . THR A 1 99 ? 15.386 8.312 4.182 1.00 78.31 99 THR A N 1
ATOM 806 C CA . THR A 1 99 ? 16.587 7.751 3.548 1.00 78.31 99 THR A CA 1
ATOM 807 C C . THR A 1 99 ? 17.823 8.535 3.976 1.00 78.31 99 THR A C 1
ATOM 809 O O . THR A 1 99 ? 17.955 9.734 3.681 1.00 78.31 99 THR A O 1
ATOM 812 N N . LEU A 1 100 ? 18.735 7.848 4.660 1.00 78.44 100 LEU A N 1
ATOM 813 C CA . LEU A 1 100 ? 20.037 8.376 5.048 1.00 78.44 100 LEU A CA 1
ATOM 814 C C . LEU A 1 100 ? 20.946 8.562 3.829 1.00 78.44 100 LEU A C 1
ATOM 816 O O . LEU A 1 100 ? 20.741 7.978 2.767 1.00 78.44 100 LEU A O 1
ATOM 820 N N . SER A 1 101 ? 22.002 9.361 3.986 1.00 79.25 101 SER A N 1
ATOM 821 C CA . SER A 1 101 ? 23.027 9.531 2.948 1.00 79.25 101 SER A CA 1
ATOM 822 C C . SER A 1 101 ? 23.774 8.236 2.613 1.00 79.25 101 SER A C 1
ATOM 824 O O . SER A 1 101 ? 24.308 8.129 1.515 1.00 79.25 101 SER A O 1
ATOM 826 N N . SER A 1 102 ? 23.801 7.265 3.533 1.00 79.94 102 SER A N 1
ATOM 827 C CA . SER A 1 102 ? 24.331 5.914 3.303 1.00 79.94 102 SER A CA 1
ATOM 828 C C . SER A 1 102 ? 23.443 5.059 2.392 1.00 79.94 102 SER A C 1
ATOM 830 O O . SER A 1 102 ? 23.891 4.025 1.911 1.00 79.94 102 SER A O 1
ATOM 832 N N . GLY A 1 103 ? 22.197 5.479 2.147 1.00 75.50 103 GLY A N 1
ATOM 833 C CA . GLY A 1 103 ? 21.178 4.682 1.464 1.00 75.50 103 GLY A CA 1
ATOM 834 C C . GLY A 1 103 ? 20.310 3.844 2.406 1.00 75.50 103 GLY A C 1
ATOM 835 O O . GLY A 1 103 ? 19.309 3.289 1.956 1.00 75.50 103 GLY A O 1
ATOM 836 N N . ASP A 1 104 ? 20.639 3.794 3.701 1.00 77.25 104 ASP A N 1
ATOM 837 C CA . ASP A 1 104 ? 19.820 3.110 4.703 1.00 77.25 104 ASP A CA 1
ATOM 838 C C . ASP A 1 104 ? 18.466 3.806 4.885 1.00 77.25 104 ASP A C 1
ATOM 840 O O . ASP A 1 104 ? 18.350 5.031 4.758 1.00 77.25 104 ASP A O 1
ATOM 844 N N . ILE A 1 105 ? 17.439 3.020 5.212 1.00 81.56 105 ILE A N 1
ATOM 845 C CA . ILE A 1 105 ? 16.080 3.508 5.459 1.00 81.56 105 ILE A CA 1
ATOM 846 C C . ILE A 1 105 ? 15.790 3.431 6.957 1.00 81.56 105 ILE A C 1
ATOM 848 O O . ILE A 1 105 ? 15.888 2.365 7.562 1.00 81.56 105 ILE A O 1
ATOM 852 N N . ILE A 1 106 ? 15.398 4.561 7.541 1.00 85.12 106 ILE A N 1
ATOM 853 C CA . ILE A 1 106 ? 14.874 4.655 8.902 1.00 85.12 106 ILE A CA 1
ATOM 854 C C . ILE A 1 106 ? 13.352 4.763 8.832 1.00 85.12 106 ILE A C 1
ATOM 856 O O . ILE A 1 106 ? 12.814 5.581 8.087 1.00 85.12 106 ILE A O 1
ATOM 860 N N . LEU A 1 107 ? 12.667 3.948 9.636 1.00 86.75 107 LEU A N 1
ATOM 861 C CA . LEU A 1 107 ? 11.217 3.996 9.810 1.00 86.75 107 LEU A CA 1
ATOM 862 C C . LEU A 1 107 ? 10.893 4.713 11.125 1.00 86.75 107 LEU A C 1
ATOM 864 O O . LEU A 1 107 ? 11.092 4.166 12.210 1.00 86.75 107 LEU A O 1
ATOM 868 N N . ASN A 1 108 ? 10.399 5.942 11.028 1.00 87.12 108 ASN A N 1
ATOM 869 C CA . ASN A 1 108 ? 10.017 6.766 12.167 1.00 87.12 108 ASN A CA 1
ATOM 870 C C . ASN A 1 108 ? 8.535 6.571 12.488 1.00 87.12 108 ASN A C 1
ATOM 872 O O . ASN A 1 108 ? 7.665 6.874 11.674 1.00 87.12 108 ASN A O 1
ATOM 876 N N . ILE A 1 109 ? 8.243 6.076 13.690 1.00 88.81 109 ILE A N 1
ATOM 877 C CA . ILE A 1 109 ? 6.872 5.849 14.151 1.00 88.81 109 ILE A CA 1
ATOM 878 C C . ILE A 1 109 ? 6.418 7.049 14.987 1.00 88.81 109 ILE A C 1
ATOM 880 O O . ILE A 1 109 ? 6.941 7.303 16.072 1.00 88.81 109 ILE A O 1
ATOM 884 N N . SER A 1 110 ? 5.410 7.764 14.501 1.00 88.25 110 SER A N 1
ATOM 885 C CA . SER A 1 110 ? 4.689 8.814 15.223 1.00 88.25 110 SER A CA 1
ATOM 886 C C . SER A 1 110 ? 3.209 8.434 15.369 1.00 88.25 110 SER A C 1
ATOM 888 O O . SER A 1 110 ? 2.827 7.280 15.168 1.00 88.25 110 SER A O 1
ATOM 890 N N . TYR A 1 111 ? 2.347 9.366 15.769 1.00 88.06 111 TYR A N 1
ATOM 891 C CA . TYR A 1 111 ? 0.907 9.129 15.869 1.00 88.06 111 TYR A CA 1
ATOM 892 C C . TYR A 1 111 ? 0.119 10.336 15.380 1.00 88.06 111 TYR A C 1
ATOM 894 O O . TYR A 1 111 ? 0.629 11.452 15.326 1.00 88.06 111 TYR A O 1
ATOM 902 N N . ASN A 1 112 ? -1.142 10.115 15.016 1.00 84.94 112 ASN A N 1
ATOM 903 C CA . ASN A 1 112 ? -2.061 11.191 14.694 1.00 84.94 112 ASN A CA 1
ATOM 904 C C . ASN A 1 112 ? -2.582 11.854 15.986 1.00 84.94 112 ASN A C 1
ATOM 906 O O . ASN A 1 112 ? -3.409 11.240 16.671 1.00 84.94 112 ASN A O 1
ATOM 910 N N . PRO A 1 113 ? -2.179 13.100 16.308 1.00 84.25 113 PRO A N 1
ATOM 911 C CA . PRO A 1 113 ? -2.599 13.760 17.542 1.00 84.25 113 PRO A CA 1
ATOM 912 C C . PRO A 1 113 ? -4.091 14.110 17.557 1.00 84.25 113 PRO A C 1
ATOM 914 O O . PRO A 1 113 ? -4.657 14.296 18.628 1.00 84.25 113 PRO A O 1
ATOM 917 N N . THR A 1 114 ? -4.749 14.169 16.394 1.00 85.62 114 THR A N 1
ATOM 918 C CA . THR A 1 114 ? -6.184 14.476 16.299 1.00 85.62 114 THR A CA 1
ATOM 919 C C . THR A 1 114 ? -7.074 13.245 16.445 1.00 85.62 114 THR A C 1
ATOM 921 O O . THR A 1 114 ? -8.297 13.361 16.383 1.00 85.62 114 THR A O 1
ATOM 924 N N . CYS A 1 115 ? -6.499 12.051 16.635 1.00 84.31 115 CYS A N 1
ATOM 925 C CA . CYS A 1 115 ? -7.295 10.846 16.823 1.00 84.31 115 CYS A CA 1
ATOM 926 C C . CYS A 1 115 ? -8.079 10.929 18.153 1.00 84.31 115 CYS A C 1
ATOM 928 O O . CYS A 1 115 ? -7.468 10.977 19.224 1.00 84.31 115 CYS A O 1
ATOM 930 N N . PRO A 1 116 ? -9.426 10.867 18.127 1.00 84.81 116 PRO A N 1
ATOM 931 C CA . PRO A 1 116 ? -10.256 11.036 19.324 1.00 84.81 116 PRO A CA 1
ATOM 932 C C . PRO A 1 116 ? -10.110 9.893 20.342 1.00 84.81 116 PRO A C 1
ATOM 934 O O . PRO A 1 116 ? -10.609 10.007 21.467 1.00 84.81 116 PRO A O 1
ATOM 937 N N . GLY A 1 117 ? -9.461 8.793 19.941 1.00 85.06 117 GLY A N 1
ATOM 938 C CA . GLY A 1 117 ? -9.145 7.635 20.776 1.00 85.06 117 GLY A CA 1
ATOM 939 C C . GLY A 1 117 ? -7.803 7.721 21.513 1.00 85.06 117 GLY A C 1
ATOM 940 O O . GLY A 1 117 ? -7.516 6.842 22.328 1.00 85.06 117 GLY A O 1
ATOM 941 N N . VAL A 1 118 ? -6.979 8.748 21.265 1.00 86.69 118 VAL A N 1
ATOM 942 C CA . VAL A 1 118 ? -5.712 8.943 21.993 1.00 86.69 118 VAL A CA 1
ATOM 943 C C . VAL A 1 118 ? -5.998 9.066 23.492 1.00 86.69 118 VAL A C 1
ATOM 945 O O . VAL A 1 118 ? -6.880 9.810 23.912 1.00 86.69 118 VAL A O 1
ATOM 948 N N . GLY A 1 119 ? -5.281 8.280 24.298 1.00 86.88 119 GLY A N 1
ATOM 949 C CA . GLY A 1 119 ? -5.448 8.226 25.755 1.00 86.88 119 GLY A CA 1
ATOM 950 C C . GLY A 1 119 ? -6.655 7.422 26.259 1.00 86.88 119 GLY A C 1
ATOM 951 O O . GLY A 1 119 ? -6.788 7.257 27.466 1.00 86.88 119 GLY A O 1
ATOM 952 N N . LYS A 1 120 ? -7.516 6.897 25.373 1.00 89.25 120 LYS A N 1
ATOM 953 C CA . LYS A 1 120 ? -8.734 6.144 25.746 1.00 89.25 120 LYS A CA 1
ATOM 954 C C . LYS A 1 120 ? -8.639 4.635 25.500 1.00 89.25 120 LYS A C 1
ATOM 956 O O . LYS A 1 120 ? -9.505 3.887 25.940 1.00 89.25 120 LYS A O 1
ATOM 961 N N . GLY A 1 121 ? -7.630 4.196 24.748 1.00 83.31 121 GLY A N 1
ATOM 962 C CA . GLY A 1 121 ? -7.422 2.796 24.379 1.00 83.31 121 GLY A CA 1
ATOM 963 C C . GLY A 1 121 ? -6.456 2.046 25.296 1.00 83.31 121 GLY A C 1
ATOM 964 O O . GLY A 1 121 ? -5.834 2.612 26.193 1.00 83.31 121 GLY A O 1
ATOM 965 N N . HIS A 1 122 ? -6.290 0.754 25.014 1.00 87.00 122 HIS A N 1
ATOM 966 C CA . HIS A 1 122 ? -5.277 -0.072 25.664 1.00 87.00 122 HIS A CA 1
ATOM 967 C C . HIS A 1 122 ? -3.869 0.419 25.327 1.00 87.00 122 HIS A C 1
ATOM 969 O O . HIS A 1 122 ? -3.597 0.868 24.210 1.00 87.00 122 HIS A O 1
ATOM 975 N N . LYS A 1 123 ? -2.950 0.276 26.286 1.00 89.38 123 LYS A N 1
ATOM 976 C CA . LYS A 1 123 ? -1.536 0.548 26.047 1.00 89.38 123 LYS A CA 1
ATOM 977 C C . LYS A 1 123 ? -1.016 -0.406 24.973 1.00 89.38 123 LYS A C 1
ATOM 979 O O . LYS A 1 123 ? -1.135 -1.623 25.099 1.00 89.38 123 LYS A O 1
ATOM 984 N N . VAL A 1 124 ? -0.442 0.166 23.923 1.00 88.31 124 VAL A N 1
ATOM 985 C CA . VAL A 1 124 ? 0.110 -0.598 22.807 1.00 88.31 124 VAL A CA 1
ATOM 986 C C . VAL A 1 124 ? 1.464 -1.172 23.205 1.00 88.31 124 VAL A C 1
ATOM 988 O O . VAL A 1 124 ? 2.293 -0.494 23.816 1.00 88.31 124 VAL A O 1
ATOM 991 N N . ASP A 1 125 ? 1.679 -2.437 22.860 1.00 93.25 125 ASP A N 1
ATOM 992 C CA . ASP A 1 125 ? 2.978 -3.080 22.988 1.00 93.25 125 ASP A CA 1
ATOM 993 C C . ASP A 1 125 ? 3.911 -2.540 21.899 1.00 93.25 125 ASP A C 1
ATOM 995 O O . ASP A 1 125 ? 3.652 -2.701 20.704 1.00 93.25 125 ASP A O 1
ATOM 999 N N . LYS A 1 126 ? 4.997 -1.892 22.330 1.00 92.62 126 LYS A N 1
ATOM 1000 C CA . LYS A 1 126 ? 5.969 -1.262 21.435 1.00 92.62 126 LYS A CA 1
ATOM 1001 C C . LYS A 1 126 ? 6.578 -2.260 20.444 1.00 92.62 126 LYS A C 1
ATOM 1003 O O . LYS A 1 126 ? 6.660 -1.941 19.266 1.00 92.62 126 LYS A O 1
ATOM 1008 N N . ARG A 1 127 ? 6.939 -3.469 20.889 1.00 93.88 127 ARG A N 1
ATOM 1009 C CA . ARG A 1 127 ? 7.555 -4.483 20.017 1.00 93.88 127 ARG A CA 1
ATOM 1010 C C . ARG A 1 127 ? 6.560 -5.003 18.992 1.00 93.88 127 ARG A C 1
ATOM 1012 O O . ARG A 1 127 ? 6.910 -5.177 17.833 1.00 93.88 127 ARG A O 1
ATOM 1019 N N . LYS A 1 128 ? 5.304 -5.222 19.396 1.00 92.19 128 LYS A N 1
ATOM 1020 C CA . LYS A 1 128 ? 4.251 -5.623 18.446 1.00 92.19 128 LYS A CA 1
ATOM 1021 C C . LYS A 1 128 ? 4.011 -4.548 17.389 1.00 92.19 128 LYS A C 1
ATOM 1023 O O . LYS A 1 128 ? 3.808 -4.888 16.230 1.00 92.19 128 LYS A O 1
ATOM 1028 N N . LEU A 1 129 ? 4.036 -3.275 17.783 1.00 92.06 129 LEU A N 1
ATOM 1029 C CA . LEU A 1 129 ? 3.904 -2.157 16.852 1.00 92.06 129 LEU A CA 1
ATOM 1030 C C . LEU A 1 129 ? 5.084 -2.095 15.875 1.00 92.06 129 LEU A C 1
ATOM 1032 O O . LEU A 1 129 ? 4.863 -2.030 14.672 1.00 92.06 129 LEU A O 1
ATOM 1036 N N . GLU A 1 130 ? 6.316 -2.160 16.382 1.00 93.44 130 GLU A N 1
ATOM 1037 C CA . GLU A 1 130 ? 7.532 -2.171 15.558 1.00 93.44 130 GLU A CA 1
ATOM 1038 C C . GLU A 1 130 ? 7.522 -3.336 14.561 1.00 93.44 130 GLU A C 1
ATOM 1040 O O . GLU A 1 130 ? 7.763 -3.120 13.376 1.00 93.44 130 GLU A O 1
ATOM 1045 N N . ASN A 1 131 ? 7.140 -4.539 15.000 1.00 92.25 131 ASN A N 1
ATOM 1046 C CA . ASN A 1 131 ? 7.014 -5.699 14.118 1.00 92.25 131 ASN A CA 1
ATOM 1047 C C . ASN A 1 131 ? 5.977 -5.472 13.012 1.00 92.25 131 ASN A C 1
ATOM 1049 O O . ASN A 1 131 ? 6.271 -5.740 11.858 1.00 92.25 131 ASN A O 1
ATOM 1053 N N . LEU A 1 132 ? 4.801 -4.914 13.326 1.00 90.88 132 LEU A N 1
ATOM 1054 C CA . LEU A 1 132 ? 3.789 -4.615 12.303 1.00 90.88 132 LEU A CA 1
ATOM 1055 C C . LEU A 1 132 ? 4.293 -3.617 11.251 1.00 90.88 132 LEU A C 1
ATOM 1057 O O . LEU A 1 132 ? 3.963 -3.751 10.074 1.00 90.88 132 LEU A O 1
ATOM 1061 N N . VAL A 1 133 ? 5.075 -2.618 11.667 1.00 91.44 133 VAL A N 1
ATOM 1062 C CA . VAL A 1 133 ? 5.681 -1.636 10.755 1.00 91.44 133 VAL A CA 1
ATOM 1063 C C . VAL A 1 133 ? 6.719 -2.301 9.853 1.00 91.44 133 VAL A C 1
ATOM 1065 O O . VAL A 1 133 ? 6.706 -2.093 8.639 1.00 91.44 133 VAL A O 1
ATOM 1068 N N . VAL A 1 134 ? 7.588 -3.131 10.434 1.00 89.69 134 VAL A N 1
ATOM 1069 C CA . VAL A 1 134 ? 8.596 -3.893 9.690 1.00 89.69 134 VAL A CA 1
ATOM 1070 C C . VAL A 1 134 ? 7.931 -4.857 8.708 1.00 89.69 134 VAL A C 1
ATOM 1072 O O . VAL A 1 134 ? 8.288 -4.849 7.533 1.00 89.69 134 VAL A O 1
ATOM 1075 N N . ASP A 1 135 ? 6.925 -5.616 9.141 1.00 90.00 135 ASP A N 1
ATOM 1076 C CA . ASP A 1 135 ? 6.178 -6.554 8.298 1.00 90.00 135 ASP A CA 1
ATOM 1077 C C . ASP A 1 135 ? 5.531 -5.834 7.112 1.00 90.00 135 ASP A C 1
ATOM 1079 O O . ASP A 1 135 ? 5.646 -6.281 5.971 1.00 90.00 135 ASP A O 1
ATOM 1083 N N . GLN A 1 136 ? 4.896 -4.679 7.350 1.00 88.06 136 GLN A N 1
ATOM 1084 C CA . GLN A 1 136 ? 4.312 -3.880 6.274 1.00 88.06 136 GLN A CA 1
ATOM 1085 C C . GLN A 1 136 ? 5.369 -3.466 5.242 1.00 88.06 136 GLN A C 1
ATOM 1087 O O . GLN A 1 136 ? 5.130 -3.555 4.037 1.00 88.06 136 GLN A O 1
ATOM 1092 N N . PHE A 1 137 ? 6.528 -2.990 5.701 1.00 86.31 137 PHE A N 1
ATOM 1093 C CA . PHE A 1 137 ? 7.605 -2.532 4.827 1.00 86.31 137 PHE A CA 1
ATOM 1094 C C . PHE A 1 137 ? 8.249 -3.687 4.042 1.00 86.31 137 PHE A C 1
ATOM 1096 O O . PHE A 1 137 ? 8.475 -3.575 2.832 1.00 86.31 137 PHE A O 1
ATOM 1103 N N . LEU A 1 138 ? 8.508 -4.813 4.712 1.00 87.50 138 LEU A N 1
ATOM 1104 C CA . LEU A 1 138 ? 9.088 -6.007 4.105 1.00 87.50 138 LEU A CA 1
ATOM 1105 C C . LEU A 1 138 ? 8.156 -6.613 3.062 1.00 87.50 138 LEU A C 1
ATOM 1107 O O . LEU A 1 138 ? 8.605 -6.836 1.940 1.00 87.50 138 LEU A O 1
ATOM 1111 N N . HIS A 1 139 ? 6.874 -6.809 3.381 1.00 89.62 139 HIS A N 1
ATOM 1112 C CA . HIS A 1 139 ? 5.908 -7.357 2.426 1.00 89.62 139 HIS A CA 1
ATOM 1113 C C . HIS A 1 139 ? 5.786 -6.469 1.187 1.00 89.62 139 HIS A C 1
ATOM 1115 O O . HIS A 1 139 ? 5.930 -6.962 0.077 1.00 89.62 139 HIS A O 1
ATOM 1121 N N . ARG A 1 140 ? 5.668 -5.141 1.347 1.00 86.31 140 ARG A N 1
ATOM 1122 C CA . ARG A 1 140 ? 5.639 -4.213 0.198 1.00 86.31 140 ARG A CA 1
ATOM 1123 C C . ARG A 1 140 ? 6.873 -4.357 -0.693 1.00 86.31 140 ARG A C 1
ATOM 1125 O O . ARG A 1 140 ? 6.761 -4.305 -1.911 1.00 86.31 140 ARG A O 1
ATOM 1132 N N . THR A 1 141 ? 8.051 -4.530 -0.096 1.00 82.69 141 THR A N 1
ATOM 1133 C CA . THR A 1 141 ? 9.300 -4.710 -0.850 1.00 82.69 141 THR A CA 1
ATOM 1134 C C . THR A 1 141 ? 9.341 -6.067 -1.556 1.00 82.69 141 THR A C 1
ATOM 1136 O O . THR A 1 141 ? 9.764 -6.157 -2.710 1.00 82.69 141 THR A O 1
ATOM 1139 N N . GLN A 1 142 ? 8.891 -7.122 -0.879 1.00 88.50 142 GLN A N 1
ATOM 1140 C CA . GLN A 1 142 ? 8.829 -8.476 -1.422 1.00 88.50 142 GLN A CA 1
ATOM 1141 C C . GLN A 1 142 ? 7.842 -8.580 -2.582 1.00 88.50 142 GLN A C 1
ATOM 1143 O O . GLN A 1 142 ? 8.183 -9.208 -3.577 1.00 88.50 142 GLN A O 1
ATOM 1148 N N . ASP A 1 143 ? 6.698 -7.904 -2.499 1.00 89.00 143 ASP A N 1
ATOM 1149 C CA . ASP A 1 143 ? 5.673 -7.892 -3.544 1.00 89.00 143 ASP A CA 1
ATOM 1150 C C . ASP A 1 143 ? 6.202 -7.274 -4.849 1.00 89.00 143 ASP A C 1
ATOM 1152 O O . ASP A 1 143 ? 5.865 -7.718 -5.939 1.00 89.00 143 ASP A O 1
ATOM 1156 N N . ILE A 1 144 ? 7.089 -6.275 -4.773 1.00 88.50 144 ILE A N 1
ATOM 1157 C CA . ILE A 1 144 ? 7.645 -5.578 -5.950 1.00 88.50 144 ILE A CA 1
ATOM 1158 C C . ILE A 1 144 ? 8.661 -6.441 -6.708 1.00 88.50 144 ILE A C 1
ATOM 1160 O O . ILE A 1 144 ? 8.717 -6.407 -7.942 1.00 88.50 144 ILE A O 1
ATOM 1164 N N . ASN A 1 145 ? 9.493 -7.189 -5.979 1.00 88.00 145 ASN A N 1
ATOM 1165 C CA . ASN A 1 145 ? 10.660 -7.873 -6.539 1.00 88.00 145 ASN A CA 1
ATOM 1166 C C . ASN A 1 145 ? 10.317 -8.828 -7.702 1.00 88.00 145 ASN A C 1
ATOM 1168 O O . ASN A 1 145 ? 10.978 -8.727 -8.742 1.00 88.00 145 ASN A O 1
ATOM 1172 N N . PRO A 1 146 ? 9.290 -9.698 -7.608 1.00 90.38 146 PRO A N 1
ATOM 1173 C CA . PRO A 1 146 ? 8.890 -10.569 -8.711 1.00 90.38 146 PRO A CA 1
ATOM 1174 C C . PRO A 1 146 ? 8.496 -9.806 -9.979 1.00 90.38 146 PRO A C 1
ATOM 1176 O O . PRO A 1 146 ? 8.838 -10.235 -11.083 1.00 90.38 146 PRO A O 1
ATOM 1179 N N . HIS A 1 147 ? 7.811 -8.664 -9.849 1.00 90.06 147 HIS A N 1
ATOM 1180 C CA . HIS A 1 147 ? 7.404 -7.851 -11.002 1.00 90.06 147 HIS A CA 1
ATOM 1181 C C . HIS A 1 147 ? 8.618 -7.226 -11.693 1.00 90.06 147 HIS A C 1
ATOM 1183 O O . HIS A 1 147 ? 8.739 -7.316 -12.915 1.00 90.06 147 HIS A O 1
ATOM 1189 N N . VAL A 1 148 ? 9.563 -6.669 -10.925 1.00 89.81 148 VAL A N 1
ATOM 1190 C CA . VAL A 1 148 ? 10.817 -6.117 -11.474 1.00 89.81 148 VAL A CA 1
ATOM 1191 C C . VAL A 1 148 ? 11.634 -7.203 -12.171 1.00 89.81 148 VAL A C 1
ATOM 1193 O O . VAL A 1 148 ? 12.095 -6.996 -13.291 1.00 89.81 148 VAL A O 1
ATOM 1196 N N . GLN A 1 149 ? 11.794 -8.372 -11.545 1.00 90.81 149 GLN A N 1
ATOM 1197 C CA . GLN A 1 149 ? 12.548 -9.487 -12.124 1.00 90.81 149 GLN A CA 1
ATOM 1198 C C . GLN A 1 149 ? 11.936 -9.969 -13.440 1.00 90.81 149 GLN A C 1
ATOM 1200 O O . GLN A 1 149 ? 12.666 -10.167 -14.411 1.00 90.81 149 GLN A O 1
ATOM 1205 N N . ARG A 1 150 ? 10.605 -10.101 -13.500 1.00 92.62 150 ARG A N 1
ATOM 1206 C CA . ARG A 1 150 ? 9.878 -10.494 -14.716 1.00 92.62 150 ARG A CA 1
ATOM 1207 C C . ARG A 1 150 ? 10.104 -9.498 -15.855 1.00 92.62 150 ARG A C 1
ATOM 1209 O O . ARG A 1 150 ? 10.415 -9.907 -16.970 1.00 92.62 150 ARG A O 1
ATOM 1216 N N . LEU A 1 151 ? 9.991 -8.200 -15.571 1.00 90.94 151 LEU A N 1
ATOM 1217 C CA . LEU A 1 151 ? 10.208 -7.132 -16.553 1.00 90.94 151 LEU A CA 1
ATOM 1218 C C . LEU A 1 151 ? 11.677 -7.045 -16.996 1.00 90.94 151 LEU A C 1
ATOM 1220 O O . LEU A 1 151 ? 11.966 -6.840 -18.172 1.00 90.94 151 LEU A O 1
ATOM 1224 N N . ASN A 1 152 ? 12.622 -7.262 -16.086 1.00 90.38 152 ASN A N 1
ATOM 1225 C CA . ASN A 1 152 ? 14.037 -7.310 -16.439 1.00 90.38 152 ASN A CA 1
ATOM 1226 C C . ASN A 1 152 ? 14.360 -8.519 -17.337 1.00 90.38 152 ASN A C 1
ATOM 1228 O O . ASN A 1 152 ? 15.037 -8.372 -18.349 1.00 90.38 152 ASN A O 1
ATOM 1232 N N . ALA A 1 153 ? 13.829 -9.703 -17.011 1.00 92.31 153 ALA A N 1
ATOM 1233 C CA . ALA A 1 153 ? 14.013 -10.920 -17.807 1.00 92.31 153 ALA A CA 1
ATOM 1234 C C . ALA A 1 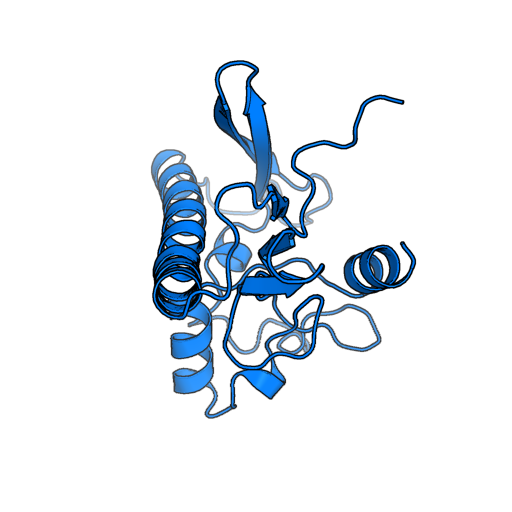153 ? 13.394 -10.815 -19.211 1.00 92.31 153 ALA A C 1
ATOM 1236 O O . ALA A 1 153 ? 13.930 -11.374 -20.163 1.00 92.31 153 ALA A O 1
ATOM 1237 N N . ALA A 1 154 ? 12.302 -10.060 -19.350 1.00 93.19 154 ALA A N 1
ATOM 1238 C CA . ALA A 1 154 ? 11.688 -9.749 -20.639 1.00 93.19 154 ALA A CA 1
ATOM 1239 C C . ALA A 1 154 ? 12.452 -8.676 -21.448 1.00 93.19 154 ALA A C 1
ATOM 1241 O O . ALA A 1 154 ? 12.026 -8.326 -22.545 1.00 93.19 154 ALA A O 1
ATOM 1242 N N . GLY A 1 155 ? 13.563 -8.140 -20.926 1.00 90.69 155 GLY A N 1
ATOM 1243 C CA . GLY A 1 155 ? 14.385 -7.137 -21.608 1.00 90.69 155 GLY A CA 1
ATOM 1244 C C . GLY A 1 155 ? 13.742 -5.752 -21.695 1.00 90.69 155 GLY A C 1
ATOM 1245 O O . GLY A 1 155 ? 14.201 -4.922 -22.475 1.00 90.69 155 GLY A O 1
ATOM 1246 N N . VAL A 1 156 ? 12.689 -5.490 -20.911 1.00 93.12 156 VAL A N 1
ATOM 1247 C CA . VAL A 1 156 ? 11.956 -4.212 -20.951 1.00 93.12 156 VAL A CA 1
ATOM 1248 C C . VAL A 1 156 ? 12.615 -3.125 -20.095 1.00 93.12 156 VAL A C 1
ATOM 1250 O O . VAL A 1 156 ? 12.254 -1.958 -20.212 1.00 93.12 156 VAL A O 1
ATOM 1253 N N . ILE A 1 157 ? 13.562 -3.493 -19.225 1.00 92.19 157 ILE A N 1
ATOM 1254 C CA . ILE A 1 157 ? 14.288 -2.572 -18.339 1.00 92.19 157 ILE A CA 1
ATOM 1255 C C . ILE A 1 157 ? 15.712 -2.372 -18.866 1.00 92.19 157 ILE A C 1
ATOM 1257 O O . ILE A 1 157 ? 16.465 -3.331 -19.039 1.00 92.19 157 ILE A O 1
ATOM 1261 N N . CYS A 1 158 ? 16.097 -1.116 -19.090 1.00 90.62 158 CYS A N 1
ATOM 1262 C CA . CYS A 1 158 ? 17.454 -0.757 -19.494 1.00 90.62 158 CYS A CA 1
ATOM 1263 C C . CYS A 1 158 ? 18.440 -0.888 -18.319 1.00 90.62 158 CYS A C 1
ATOM 1265 O O . CYS A 1 158 ? 18.080 -0.710 -17.157 1.00 90.62 158 CYS A O 1
ATOM 1267 N N . LYS A 1 159 ? 19.721 -1.154 -18.606 1.00 87.81 159 LYS A N 1
ATOM 1268 C CA . LYS A 1 159 ? 20.758 -1.330 -17.564 1.00 87.81 159 LYS A CA 1
ATOM 1269 C C . LYS A 1 159 ? 20.988 -0.079 -16.707 1.00 87.81 159 LYS A C 1
ATOM 1271 O O . LYS A 1 159 ? 21.416 -0.191 -15.564 1.00 87.81 159 LYS A O 1
ATOM 1276 N N . ASP A 1 160 ? 20.729 1.093 -17.268 1.00 90.50 160 ASP A N 1
ATOM 1277 C CA . ASP A 1 160 ? 20.858 2.416 -16.656 1.00 90.50 160 ASP A CA 1
ATOM 1278 C C . ASP A 1 160 ? 19.514 2.969 -16.149 1.00 90.50 160 ASP A C 1
ATOM 1280 O O . ASP A 1 160 ? 19.408 4.153 -15.816 1.00 90.50 160 ASP A O 1
ATOM 1284 N N . ALA A 1 161 ? 18.474 2.129 -16.097 1.00 88.56 161 ALA A N 1
ATOM 1285 C CA . ALA A 1 161 ? 17.146 2.559 -15.701 1.00 88.56 161 ALA A CA 1
ATOM 1286 C C . ALA A 1 161 ? 17.124 3.115 -14.273 1.00 88.56 161 ALA A C 1
ATOM 1288 O O . ALA A 1 161 ? 17.725 2.578 -13.339 1.00 88.56 161 ALA A O 1
ATOM 1289 N N . ARG A 1 162 ? 16.371 4.200 -14.088 1.00 86.75 162 ARG A N 1
ATOM 1290 C CA . ARG A 1 162 ? 16.187 4.853 -12.791 1.00 86.75 162 ARG A CA 1
ATOM 1291 C C . ARG A 1 162 ? 14.868 4.418 -12.170 1.00 86.75 162 ARG A C 1
ATOM 1293 O O . ARG A 1 162 ? 13.833 4.410 -12.837 1.00 86.75 162 ARG A O 1
ATOM 1300 N N . ILE A 1 163 ? 14.907 4.098 -10.877 1.00 84.12 163 ILE A N 1
ATOM 1301 C CA . ILE A 1 163 ? 13.724 3.717 -10.101 1.00 84.12 163 ILE A CA 1
ATOM 1302 C C . ILE A 1 163 ? 13.086 4.970 -9.497 1.00 84.12 163 ILE A C 1
ATOM 1304 O O . ILE A 1 163 ? 13.728 5.729 -8.772 1.00 84.12 163 ILE A O 1
ATOM 1308 N N . PHE A 1 164 ? 11.800 5.155 -9.767 1.00 80.44 164 PHE A N 1
ATOM 1309 C CA . PHE A 1 164 ? 10.956 6.210 -9.232 1.00 80.44 164 PHE A CA 1
ATOM 1310 C C . PHE A 1 164 ? 9.922 5.580 -8.312 1.00 80.44 164 PHE A C 1
ATOM 1312 O O . PHE A 1 164 ? 9.117 4.746 -8.724 1.00 80.44 164 PHE A O 1
ATOM 1319 N N . ARG A 1 165 ? 9.927 5.993 -7.049 1.00 72.06 165 ARG A N 1
ATOM 1320 C CA . ARG A 1 165 ? 8.858 5.639 -6.118 1.00 72.06 165 ARG A C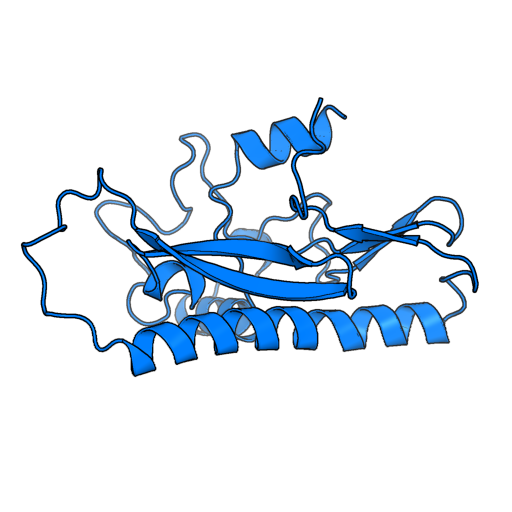A 1
ATOM 1321 C C . ARG A 1 165 ? 7.723 6.635 -6.324 1.00 72.06 165 ARG A C 1
ATOM 1323 O O . ARG A 1 165 ? 7.971 7.835 -6.392 1.00 72.06 165 ARG A O 1
ATOM 1330 N N . THR A 1 166 ? 6.485 6.159 -6.398 1.00 63.88 166 THR A N 1
ATOM 1331 C CA . THR A 1 166 ? 5.293 7.028 -6.485 1.00 63.88 166 THR A CA 1
ATOM 1332 C C . THR A 1 166 ? 5.000 7.782 -5.180 1.00 63.88 166 THR A C 1
ATOM 1334 O O . THR A 1 166 ? 4.058 8.571 -5.108 1.00 63.88 166 THR A O 1
ATOM 1337 N N . LEU A 1 167 ? 5.850 7.584 -4.166 1.00 56.19 167 LEU A N 1
ATOM 1338 C CA . LEU A 1 167 ? 5.735 8.104 -2.813 1.00 56.19 167 LEU A CA 1
ATOM 1339 C C . LEU A 1 167 ? 6.958 8.932 -2.418 1.00 56.19 167 LEU A C 1
ATOM 1341 O O . LEU A 1 167 ? 8.059 8.678 -2.917 1.00 56.19 167 LEU A O 1
ATOM 1345 N N . PRO A 1 168 ? 6.791 9.895 -1.496 1.00 44.25 168 PRO A N 1
ATOM 1346 C CA . PRO A 1 168 ? 7.855 10.802 -1.115 1.00 44.25 168 PRO A CA 1
ATOM 1347 C C . PRO A 1 168 ? 8.870 10.098 -0.208 1.00 44.25 168 PRO A C 1
ATOM 1349 O O . PRO A 1 168 ? 8.801 10.189 1.010 1.00 44.25 168 PRO A O 1
ATOM 1352 N N . GLY A 1 169 ? 9.887 9.485 -0.808 1.00 38.38 169 GLY A N 1
ATOM 1353 C CA . GLY A 1 169 ? 11.228 9.570 -0.241 1.00 38.38 169 GLY A CA 1
ATOM 1354 C C . GLY A 1 169 ? 11.735 10.990 -0.498 1.00 38.38 169 GLY A C 1
ATOM 1355 O O . GLY A 1 169 ? 12.256 11.259 -1.576 1.00 38.38 169 GLY A O 1
ATOM 1356 N N . ARG A 1 170 ? 11.530 11.888 0.478 1.00 36.59 170 ARG A N 1
ATOM 1357 C CA . ARG A 1 170 ? 11.761 13.353 0.466 1.00 36.59 170 ARG A CA 1
ATOM 1358 C C . ARG A 1 170 ? 10.735 14.213 -0.291 1.00 36.59 170 ARG A C 1
ATOM 1360 O O . ARG A 1 170 ? 10.624 14.179 -1.513 1.00 36.59 170 ARG A O 1
ATOM 1367 N N . ARG A 1 171 ? 10.155 15.185 0.432 1.00 36.41 171 ARG A N 1
ATOM 1368 C CA . ARG A 1 171 ? 10.125 16.564 -0.085 1.00 36.41 171 ARG A CA 1
ATOM 1369 C C . ARG A 1 171 ? 11.588 16.981 -0.215 1.00 36.41 171 ARG A C 1
ATOM 1371 O O . ARG A 1 171 ? 12.281 17.075 0.797 1.00 36.41 171 ARG A O 1
ATOM 1378 N N . GLY A 1 172 ? 12.086 17.162 -1.436 1.00 31.89 172 GLY A N 1
ATOM 1379 C CA . GLY A 1 172 ? 13.334 17.898 -1.615 1.00 31.89 172 GLY A CA 1
ATOM 1380 C C . GLY A 1 172 ? 13.206 19.213 -0.849 1.00 31.89 172 GLY A C 1
ATOM 1381 O O . GLY A 1 172 ? 12.170 19.871 -0.959 1.00 31.89 172 GLY A O 1
ATOM 1382 N N . LYS A 1 173 ? 14.200 19.547 -0.020 1.00 29.95 173 LYS A N 1
ATOM 1383 C CA . LYS A 1 173 ? 14.325 20.905 0.508 1.00 29.95 173 LYS A CA 1
ATOM 1384 C C . LYS A 1 173 ? 14.306 21.837 -0.710 1.00 29.95 173 LYS A C 1
ATOM 1386 O O . LYS A 1 173 ? 15.194 21.717 -1.554 1.00 29.95 173 LYS A O 1
ATOM 1391 N N . GLN A 1 174 ? 13.252 22.641 -0.843 1.00 33.03 174 GLN A N 1
ATOM 1392 C CA . GLN A 1 174 ? 13.384 23.934 -1.509 1.00 33.03 174 GLN A CA 1
ATOM 1393 C C . GLN A 1 174 ? 14.220 24.829 -0.604 1.00 33.03 174 GLN A C 1
ATOM 1395 O O . GLN A 1 174 ? 14.057 24.701 0.634 1.00 33.03 174 GLN A O 1
#